Protein AF-A0A6M2CS55-F1 (afdb_monomer_lite)

Secondary structure (DSSP, 8-state):
-PPP-------S--EE-HHHHHHHHHHHHS-S-SHHHHHHHHH-PPP-GGG-EE----SSHHHHHHHHHHHHHHHGGG--PPPSSPPPHHHHHHHH--

Foldseek 3Di:
DDDDDPPPPVPAAAADAPVVLVVLVVCLVDDPPDPSNVCCVVVVDDDPSVSHDHPDDDPDPVVSLLVNQLVQVVCDPSYPDDGPDHDDPVSSVVVVVD

Structure (mmCIF, N/CA/C/O backbone):
data_AF-A0A6M2CS55-F1
#
_entry.id   AF-A0A6M2CS55-F1
#
loop_
_atom_site.group_PDB
_atom_site.id
_atom_site.type_symbol
_atom_site.label_atom_id
_atom_site.label_alt_id
_atom_site.label_comp_id
_atom_site.label_asym_id
_atom_site.label_entity_id
_atom_site.label_seq_id
_atom_site.pdbx_PDB_ins_code
_atom_site.Cartn_x
_atom_site.Cartn_y
_atom_site.Cartn_z
_atom_site.occupancy
_atom_site.B_iso_or_equiv
_atom_site.auth_seq_id
_atom_site.auth_comp_id
_atom_site.auth_asym_id
_atom_site.auth_atom_id
_atom_site.pdbx_PDB_model_num
ATOM 1 N N . LYS A 1 1 ? 17.198 -30.087 -11.898 1.00 34.41 1 LYS A N 1
ATOM 2 C CA . LYS A 1 1 ? 16.378 -29.260 -10.981 1.00 34.41 1 LYS A CA 1
ATOM 3 C C . LYS A 1 1 ? 16.318 -27.860 -11.583 1.00 34.41 1 LYS A C 1
ATOM 5 O O . LYS A 1 1 ? 17.211 -27.074 -11.318 1.00 34.41 1 LYS A O 1
ATOM 10 N N . GLN A 1 2 ? 15.365 -27.603 -12.478 1.00 24.84 2 GLN A N 1
ATOM 11 C CA . GLN A 1 2 ? 15.230 -26.307 -13.149 1.00 24.84 2 GLN A CA 1
ATOM 12 C C . GLN A 1 2 ? 14.062 -25.573 -12.481 1.00 24.84 2 GLN A C 1
ATOM 14 O O . GLN A 1 2 ? 12.950 -26.097 -12.462 1.00 24.84 2 GLN A O 1
ATOM 19 N N . ALA A 1 3 ? 14.349 -24.443 -11.834 1.00 26.23 3 ALA A N 1
ATOM 20 C CA . ALA A 1 3 ? 13.349 -23.574 -11.214 1.00 26.23 3 ALA A CA 1
ATOM 21 C C . ALA A 1 3 ? 12.481 -22.905 -12.301 1.00 26.23 3 ALA A C 1
ATOM 23 O O . ALA A 1 3 ? 12.979 -22.706 -13.412 1.00 26.23 3 ALA A O 1
ATOM 24 N N . PRO A 1 4 ? 11.202 -22.593 -12.025 1.00 31.64 4 PRO A N 1
ATOM 25 C CA . PRO A 1 4 ? 10.267 -22.189 -13.061 1.00 31.64 4 PRO A CA 1
ATOM 26 C C . PRO A 1 4 ? 10.561 -20.772 -13.557 1.00 31.64 4 PRO A C 1
ATOM 28 O O . PRO A 1 4 ? 10.886 -19.862 -12.796 1.00 31.64 4 PRO A O 1
ATOM 31 N N . GLU A 1 5 ? 10.424 -20.623 -14.865 1.00 29.19 5 GLU A N 1
ATOM 32 C CA . GLU A 1 5 ? 10.531 -19.395 -15.635 1.00 29.19 5 GLU A CA 1
ATOM 33 C C . GLU A 1 5 ? 9.359 -18.469 -15.278 1.00 29.19 5 GLU A C 1
ATOM 35 O O . GLU A 1 5 ? 8.217 -18.699 -15.673 1.00 29.19 5 GLU A O 1
ATOM 40 N N . ILE A 1 6 ? 9.612 -17.441 -14.463 1.00 30.17 6 ILE A N 1
ATOM 41 C CA . ILE A 1 6 ? 8.575 -16.477 -14.084 1.00 30.17 6 ILE A CA 1
ATOM 42 C C . ILE A 1 6 ? 8.549 -15.369 -15.136 1.00 30.17 6 ILE A C 1
ATOM 44 O O . ILE A 1 6 ? 9.274 -14.376 -15.054 1.00 30.17 6 ILE A O 1
ATOM 48 N N . THR A 1 7 ? 7.701 -15.540 -16.148 1.00 26.69 7 THR A N 1
ATOM 49 C CA . THR A 1 7 ? 7.364 -14.500 -17.122 1.00 26.69 7 THR A CA 1
ATOM 50 C C . THR A 1 7 ? 6.616 -13.372 -16.400 1.00 26.69 7 THR A C 1
ATOM 52 O O . THR A 1 7 ? 5.390 -13.376 -16.291 1.00 26.69 7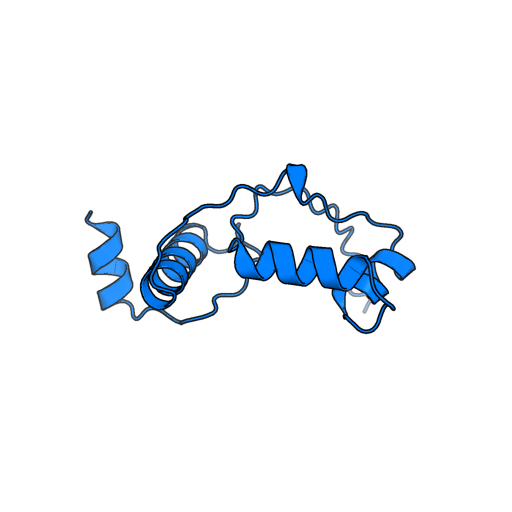 THR A O 1
ATOM 55 N N . HIS A 1 8 ? 7.339 -12.395 -15.848 1.00 30.80 8 HIS A N 1
ATO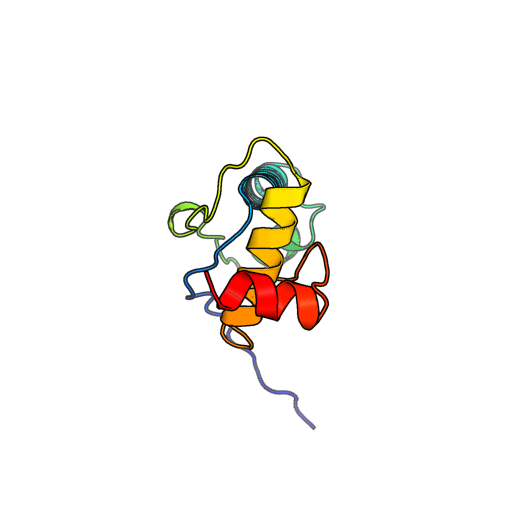M 56 C CA . HIS A 1 8 ? 6.740 -11.256 -15.148 1.00 30.80 8 HIS A CA 1
ATOM 57 C C . HIS A 1 8 ? 6.095 -10.270 -16.135 1.00 30.80 8 HIS A C 1
ATOM 59 O O . HIS A 1 8 ? 6.585 -9.170 -16.374 1.00 30.80 8 HIS A O 1
ATOM 65 N N . THR A 1 9 ? 4.927 -10.628 -16.667 1.00 29.41 9 THR A N 1
ATOM 66 C CA . THR A 1 9 ? 3.969 -9.628 -17.145 1.00 29.41 9 THR A CA 1
ATOM 67 C C . THR A 1 9 ? 3.362 -8.976 -15.908 1.00 29.41 9 THR A C 1
ATOM 69 O O . THR A 1 9 ? 2.449 -9.522 -15.297 1.00 29.41 9 THR A O 1
ATOM 72 N N . GLN A 1 10 ? 3.864 -7.809 -15.505 1.00 40.47 10 GLN A N 1
ATOM 73 C CA . GLN A 1 10 ? 3.329 -7.050 -14.371 1.00 40.47 10 GLN A CA 1
ATOM 74 C C . GLN A 1 10 ? 1.973 -6.384 -14.705 1.00 40.47 10 GLN A C 1
ATOM 76 O O . GLN A 1 10 ? 1.799 -5.179 -14.533 1.00 40.47 10 GLN A O 1
ATOM 81 N N . ARG A 1 11 ? 0.980 -7.168 -15.143 1.00 37.16 11 ARG A N 1
ATOM 82 C CA . ARG A 1 11 ? -0.435 -6.777 -15.136 1.00 37.16 11 ARG A CA 1
ATOM 83 C C . ARG A 1 11 ? -0.986 -6.991 -13.730 1.00 37.16 11 ARG A C 1
ATOM 85 O O . ARG A 1 11 ? -1.091 -8.117 -13.266 1.00 37.16 11 ARG A O 1
ATOM 92 N N . GLY A 1 12 ? -1.330 -5.905 -13.055 1.00 33.62 12 GLY A N 1
ATOM 93 C CA . GLY A 1 12 ? -2.043 -5.953 -11.786 1.00 33.62 12 GLY A CA 1
ATOM 94 C C . GLY A 1 12 ? -2.250 -4.545 -11.264 1.00 33.62 12 GLY A C 1
ATOM 95 O O . GLY A 1 12 ? -1.299 -3.771 -11.205 1.00 33.62 12 GLY A O 1
ATOM 96 N N . HIS A 1 13 ? -3.489 -4.203 -10.920 1.00 42.00 13 HIS A N 1
ATOM 97 C CA . HIS A 1 13 ? -3.862 -2.923 -10.324 1.00 42.00 13 HIS A C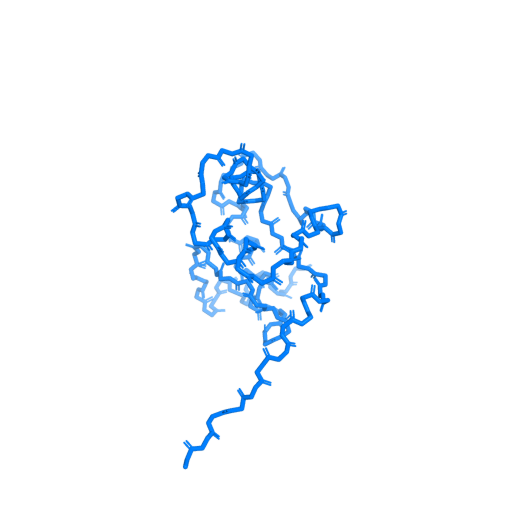A 1
ATOM 98 C C . HIS A 1 13 ? -3.184 -2.767 -8.950 1.00 42.00 13 HIS A C 1
ATOM 100 O O . HIS A 1 13 ? -3.727 -3.147 -7.905 1.00 42.00 13 HIS A O 1
ATOM 106 N N . ARG A 1 14 ? -1.956 -2.242 -8.962 1.00 51.22 14 ARG A N 1
ATOM 107 C CA . ARG A 1 14 ? -1.120 -2.039 -7.779 1.00 51.22 14 ARG A CA 1
ATOM 108 C C . ARG A 1 14 ? -1.492 -0.710 -7.138 1.00 51.22 14 ARG A C 1
ATOM 110 O O . ARG A 1 14 ? -1.390 0.347 -7.751 1.00 51.22 14 ARG A O 1
ATOM 117 N N . GLY A 1 15 ? -1.969 -0.786 -5.902 1.00 46.75 15 GLY A N 1
ATOM 118 C CA . GLY A 1 15 ? -2.039 0.381 -5.041 1.00 46.75 15 GLY A CA 1
ATOM 119 C C . GLY A 1 15 ? -0.643 0.633 -4.500 1.00 46.75 15 GLY A C 1
ATOM 120 O O . GLY A 1 15 ? -0.089 -0.260 -3.865 1.00 46.75 15 GLY A O 1
ATOM 121 N N . VAL A 1 16 ? -0.073 1.794 -4.800 1.00 55.12 16 VAL A N 1
ATOM 122 C CA . VAL A 1 16 ? 1.269 2.186 -4.353 1.00 55.12 16 VAL A CA 1
ATOM 123 C C . VAL A 1 16 ? 1.162 3.589 -3.747 1.00 55.12 16 VAL A C 1
ATOM 125 O O . VAL A 1 16 ? 0.395 4.411 -4.268 1.00 55.12 16 VAL A O 1
ATOM 128 N N . PRO A 1 17 ? 1.876 3.901 -2.651 1.00 56.84 17 PRO A N 1
ATOM 129 C CA . PRO A 1 17 ? 1.925 5.251 -2.116 1.00 56.84 17 PRO A CA 1
ATOM 130 C C . PRO A 1 17 ? 2.420 6.239 -3.168 1.00 56.84 17 PRO A C 1
ATOM 132 O O . PRO A 1 17 ? 3.311 5.945 -3.970 1.00 56.84 17 PRO A O 1
ATOM 135 N N . VAL A 1 18 ? 1.871 7.453 -3.134 1.00 57.44 18 VAL A N 1
ATOM 136 C CA . VAL A 1 18 ? 2.273 8.527 -4.053 1.00 57.44 18 VAL A CA 1
ATOM 137 C C . VAL A 1 18 ? 3.768 8.845 -3.947 1.00 57.44 18 VAL A C 1
ATOM 139 O O . VAL A 1 18 ? 4.406 9.112 -4.962 1.00 57.44 18 VAL A O 1
ATOM 142 N N . ASN A 1 19 ? 4.339 8.762 -2.739 1.00 57.03 19 ASN A N 1
ATOM 143 C CA . ASN A 1 19 ? 5.759 9.023 -2.509 1.00 57.03 19 ASN A CA 1
ATOM 144 C C . ASN A 1 19 ? 6.635 7.947 -3.157 1.00 57.03 19 ASN A C 1
ATOM 146 O O . ASN A 1 19 ? 7.494 8.300 -3.955 1.00 57.03 19 ASN A O 1
ATOM 150 N N . ILE A 1 20 ? 6.325 6.668 -2.928 1.00 65.94 20 ILE A N 1
ATOM 151 C CA . ILE A 1 20 ? 7.054 5.529 -3.506 1.00 65.94 20 ILE A CA 1
ATOM 152 C C . ILE A 1 20 ? 6.972 5.547 -5.040 1.00 65.94 20 ILE A C 1
ATOM 154 O O . ILE A 1 20 ? 7.970 5.373 -5.732 1.00 65.94 20 ILE A O 1
ATOM 158 N N . THR A 1 21 ? 5.795 5.848 -5.595 1.00 68.88 21 THR A N 1
ATOM 159 C CA . THR A 1 21 ? 5.608 5.974 -7.052 1.00 68.88 21 THR A CA 1
ATOM 160 C C . THR A 1 21 ? 6.486 7.086 -7.633 1.00 68.88 21 THR A C 1
ATOM 162 O O . THR A 1 21 ? 7.134 6.895 -8.659 1.00 68.88 21 THR A O 1
ATOM 165 N N . ARG A 1 22 ? 6.551 8.240 -6.957 1.00 69.62 22 ARG A N 1
ATOM 166 C CA . ARG A 1 22 ? 7.376 9.381 -7.374 1.00 69.62 22 ARG A CA 1
ATOM 167 C C . ARG A 1 22 ? 8.872 9.104 -7.222 1.00 69.62 22 ARG A C 1
ATOM 169 O O . ARG A 1 22 ? 9.651 9.531 -8.070 1.00 69.62 22 ARG A O 1
ATOM 176 N N . GLU A 1 23 ? 9.278 8.409 -6.164 1.00 71.81 23 GLU A N 1
ATOM 177 C CA . GLU A 1 23 ? 10.665 7.987 -5.942 1.00 71.81 23 GLU A CA 1
ATOM 178 C C . GLU A 1 23 ? 11.125 7.013 -7.028 1.00 71.81 23 GLU A C 1
ATOM 180 O O . GLU A 1 23 ? 12.201 7.192 -7.601 1.00 71.81 23 GLU A O 1
ATOM 185 N N . HIS A 1 24 ? 10.290 6.033 -7.378 1.00 74.88 24 HIS A N 1
ATOM 186 C CA . HIS A 1 24 ? 10.559 5.109 -8.475 1.00 74.88 24 HIS A CA 1
ATOM 187 C C . HIS A 1 24 ? 10.619 5.811 -9.835 1.00 74.88 24 HIS A C 1
ATOM 189 O O . HIS A 1 24 ? 11.585 5.608 -10.565 1.00 74.88 24 HIS A O 1
ATOM 195 N N . ASP A 1 25 ? 9.648 6.671 -10.155 1.00 77.00 25 ASP A N 1
ATOM 196 C CA . ASP A 1 25 ? 9.635 7.456 -11.398 1.00 77.00 25 ASP A CA 1
ATOM 197 C C . ASP A 1 25 ? 10.880 8.354 -11.517 1.00 77.00 25 ASP A C 1
ATOM 199 O O . ASP A 1 25 ? 11.529 8.407 -12.560 1.00 77.00 25 ASP A O 1
ATOM 203 N N . SER A 1 26 ? 11.285 8.998 -10.421 1.00 76.75 26 SER A N 1
ATOM 204 C CA . SER A 1 26 ? 12.500 9.825 -10.392 1.00 76.75 26 SER A CA 1
ATOM 205 C C . SER A 1 26 ? 13.771 8.987 -10.566 1.00 76.75 26 SER A C 1
ATOM 207 O O . SER A 1 26 ? 14.678 9.379 -11.298 1.00 76.75 26 SER A O 1
ATOM 209 N N . SER A 1 27 ? 13.821 7.805 -9.946 1.00 74.81 27 SER A N 1
ATOM 210 C CA . SER A 1 27 ? 14.957 6.877 -10.034 1.00 74.81 27 SER A CA 1
ATOM 211 C C . SER A 1 27 ? 15.161 6.286 -11.432 1.00 74.81 27 SER A C 1
ATOM 213 O O . SER A 1 27 ? 16.247 5.792 -11.726 1.00 74.81 27 SER A O 1
ATOM 215 N N . LEU A 1 28 ? 14.133 6.312 -12.283 1.00 74.62 28 LEU A N 1
ATOM 216 C CA . LEU A 1 28 ? 14.193 5.844 -13.672 1.00 74.62 28 LEU A CA 1
ATOM 217 C C . LEU A 1 28 ? 14.666 6.921 -14.649 1.00 74.62 28 LEU A C 1
ATOM 219 O O . LEU A 1 28 ? 15.178 6.592 -15.713 1.00 74.62 28 LEU A O 1
ATOM 223 N N . LYS A 1 29 ? 14.500 8.199 -14.294 1.00 77.69 29 LYS A N 1
ATOM 224 C CA . LYS A 1 29 ? 14.939 9.343 -15.109 1.00 77.69 29 LYS A CA 1
ATOM 225 C C . LYS A 1 29 ? 16.418 9.684 -14.900 1.00 77.69 29 LYS A C 1
ATOM 227 O O . LYS A 1 29 ? 17.010 10.361 -15.734 1.00 77.69 29 LYS A O 1
ATOM 232 N N . GLY A 1 30 ? 16.995 9.249 -13.779 1.00 71.12 30 GLY A N 1
ATOM 233 C CA . GLY A 1 30 ? 18.412 9.410 -13.456 1.00 71.12 30 GLY A CA 1
ATOM 234 C C . GLY A 1 30 ? 19.289 8.258 -13.955 1.00 71.12 30 GLY A C 1
ATOM 235 O O . GLY A 1 30 ? 18.835 7.337 -14.630 1.00 71.12 30 GLY A O 1
ATOM 236 N N . ALA A 1 31 ? 20.572 8.288 -13.590 1.00 66.38 31 ALA A N 1
ATOM 237 C CA . ALA A 1 31 ? 21.471 7.162 -13.829 1.00 66.38 31 ALA A CA 1
ATOM 238 C C . ALA A 1 31 ? 20.963 5.896 -13.098 1.00 66.38 31 ALA A C 1
ATOM 240 O O . ALA A 1 31 ? 20.486 5.999 -11.962 1.00 66.38 31 ALA A O 1
ATOM 241 N N . PRO A 1 32 ? 21.042 4.703 -13.722 1.00 63.09 32 PRO A N 1
ATOM 242 C CA . PRO A 1 32 ? 20.361 3.502 -13.246 1.00 63.09 32 PRO A CA 1
ATOM 243 C C . PRO A 1 32 ? 21.118 2.857 -12.078 1.00 63.09 32 PRO A C 1
ATOM 245 O O . PRO A 1 32 ? 21.744 1.812 -12.221 1.00 63.09 32 PRO A O 1
ATOM 248 N N . TYR A 1 33 ? 21.064 3.492 -10.911 1.00 71.44 33 TYR A N 1
ATOM 249 C CA . TYR A 1 33 ? 21.603 2.947 -9.663 1.00 71.44 33 TYR A CA 1
ATOM 250 C C . TYR A 1 33 ? 20.540 2.216 -8.837 1.00 71.44 33 TYR A C 1
ATOM 252 O O . TYR A 1 33 ? 20.872 1.476 -7.915 1.00 71.44 33 TYR A O 1
ATOM 260 N N . SER A 1 34 ? 19.255 2.405 -9.154 1.00 76.06 34 SER A N 1
ATOM 261 C CA . SER A 1 34 ? 18.177 1.679 -8.484 1.00 76.06 34 SER A CA 1
ATOM 262 C C . SER A 1 34 ? 17.992 0.287 -9.086 1.00 76.06 34 SER A C 1
ATOM 264 O O . SER A 1 34 ? 18.103 0.096 -10.299 1.00 76.06 34 SER A O 1
ATOM 266 N N . HIS A 1 35 ? 17.641 -0.684 -8.240 1.00 77.00 35 HIS A N 1
ATOM 267 C CA . HIS A 1 35 ? 17.329 -2.046 -8.676 1.00 77.00 35 HIS A CA 1
ATOM 268 C C . HIS A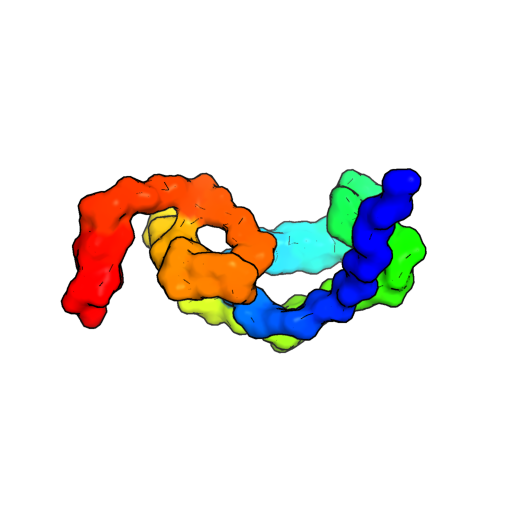 1 35 ? 16.216 -2.057 -9.736 1.00 77.00 35 HIS A C 1
ATOM 270 O O . HIS A 1 35 ? 16.313 -2.768 -10.729 1.00 77.00 35 HIS A O 1
ATOM 276 N N . LEU A 1 36 ? 15.191 -1.209 -9.579 1.00 73.88 36 LEU A N 1
ATOM 277 C CA . LEU A 1 36 ? 14.120 -1.075 -10.567 1.00 73.88 36 LEU A CA 1
ATOM 278 C C . LEU A 1 36 ? 14.651 -0.591 -11.924 1.00 73.88 36 LEU A C 1
ATOM 280 O O . LEU A 1 36 ? 14.343 -1.203 -12.940 1.00 73.88 36 LEU A O 1
ATOM 284 N N . ALA A 1 37 ? 15.477 0.460 -11.950 1.00 74.88 37 ALA A N 1
ATOM 285 C CA . ALA A 1 37 ? 16.030 0.988 -13.198 1.00 74.88 37 ALA A CA 1
ATOM 286 C C . ALA A 1 37 ? 16.955 -0.013 -13.903 1.00 74.88 37 ALA A C 1
ATOM 288 O O . ALA A 1 37 ? 16.886 -0.162 -15.122 1.00 74.88 37 ALA A O 1
ATOM 289 N N . MET A 1 38 ? 17.776 -0.740 -13.142 1.00 79.25 38 MET A N 1
ATOM 290 C CA . MET A 1 38 ? 18.647 -1.786 -13.678 1.00 79.25 38 MET A CA 1
ATOM 291 C C . MET A 1 38 ? 17.833 -2.939 -14.279 1.00 79.25 38 MET A C 1
ATOM 293 O O . MET A 1 38 ? 18.059 -3.320 -15.425 1.00 79.25 38 MET A O 1
ATOM 297 N N . ARG A 1 39 ? 16.814 -3.423 -13.560 1.00 79.12 39 ARG A N 1
ATOM 298 C CA . ARG A 1 39 ? 15.924 -4.490 -14.038 1.00 79.12 39 ARG A CA 1
ATOM 299 C C . ARG A 1 39 ? 15.096 -4.066 -15.248 1.00 79.12 39 ARG A C 1
ATOM 301 O O . ARG A 1 39 ? 14.973 -4.850 -16.180 1.00 79.12 39 ARG A O 1
ATOM 308 N N . CYS A 1 40 ? 14.569 -2.843 -15.277 1.00 76.75 40 CYS A N 1
ATOM 309 C CA . CYS A 1 40 ? 13.855 -2.314 -16.444 1.00 76.75 40 CYS A CA 1
ATOM 310 C C . CYS A 1 40 ? 14.763 -2.213 -17.677 1.00 76.75 40 CYS A C 1
ATOM 312 O O . CYS A 1 40 ? 14.325 -2.527 -18.781 1.00 76.75 40 CYS A O 1
ATOM 314 N N . LYS A 1 41 ? 16.042 -1.852 -17.496 1.00 76.88 41 LYS A N 1
ATOM 315 C CA . LYS A 1 41 ? 17.039 -1.836 -18.575 1.00 76.88 41 LYS A CA 1
ATOM 316 C C . LYS A 1 41 ? 17.367 -3.242 -19.090 1.00 76.88 41 LYS A C 1
ATOM 318 O O . LYS A 1 41 ? 17.463 -3.432 -20.296 1.00 76.88 41 LYS A O 1
ATOM 323 N N . GLU A 1 42 ? 17.529 -4.214 -18.194 1.00 82.69 42 GLU A N 1
ATOM 324 C CA . GLU A 1 42 ? 17.824 -5.612 -18.547 1.00 82.69 42 GLU A CA 1
ATOM 325 C C . GLU A 1 42 ? 16.636 -6.328 -19.198 1.00 82.69 42 GLU A C 1
ATOM 327 O O . GLU A 1 42 ? 16.800 -7.048 -20.177 1.00 82.69 42 GLU A O 1
ATOM 332 N N . CYS A 1 43 ? 15.437 -6.149 -18.646 1.00 81.12 43 CYS A N 1
ATOM 333 C CA . CYS A 1 43 ? 14.222 -6.827 -19.096 1.00 81.12 43 CYS A CA 1
ATOM 334 C C . CYS A 1 43 ? 13.466 -6.082 -20.196 1.00 81.12 43 CYS A C 1
ATOM 336 O O . CYS A 1 43 ? 12.403 -6.562 -20.583 1.00 81.12 43 CYS A O 1
ATOM 338 N N . THR A 1 44 ? 13.951 -4.903 -20.608 1.00 75.31 44 THR A N 1
ATOM 339 C CA . THR A 1 44 ? 13.288 -3.973 -21.545 1.00 75.31 44 THR A CA 1
ATOM 340 C C . THR A 1 44 ? 11.830 -3.661 -21.191 1.00 75.31 44 THR A C 1
ATOM 342 O O . THR A 1 44 ? 11.031 -3.270 -22.041 1.00 75.31 44 THR A O 1
ATOM 345 N N . CYS A 1 45 ? 11.465 -3.825 -19.917 1.00 76.62 45 CYS A N 1
ATOM 346 C CA . CYS A 1 45 ? 10.112 -3.621 -19.435 1.00 76.62 45 CYS A CA 1
ATOM 347 C C . CYS A 1 45 ? 9.920 -2.184 -18.944 1.00 76.62 45 CYS A C 1
ATOM 349 O O . CYS A 1 45 ? 10.740 -1.644 -18.199 1.00 76.62 45 CYS A O 1
ATOM 351 N N . GLU A 1 46 ? 8.797 -1.579 -19.326 1.00 74.62 46 GLU A N 1
ATOM 352 C CA . GLU A 1 46 ? 8.437 -0.233 -18.893 1.00 74.62 46 GLU A CA 1
ATOM 353 C C . GLU A 1 46 ? 7.492 -0.276 -17.681 1.00 74.62 46 GLU A C 1
ATOM 355 O O . GLU A 1 46 ? 6.437 -0.926 -17.722 1.00 74.62 46 GLU A O 1
ATOM 360 N N . PRO A 1 47 ? 7.832 0.416 -16.583 1.00 74.06 47 PRO A N 1
ATOM 361 C CA . PRO A 1 47 ? 6.949 0.530 -15.437 1.00 74.06 47 PRO A CA 1
ATOM 362 C C . PRO A 1 47 ? 5.753 1.430 -15.778 1.00 74.06 47 PRO A C 1
ATOM 364 O O . PRO A 1 47 ? 5.891 2.611 -16.086 1.00 74.06 47 PRO A O 1
ATOM 367 N N . LYS A 1 48 ? 4.544 0.868 -15.691 1.00 76.00 48 LYS A N 1
ATOM 368 C CA . LYS A 1 48 ? 3.289 1.570 -15.998 1.00 76.00 48 LYS A CA 1
ATOM 369 C C . LYS A 1 48 ? 2.774 2.383 -14.810 1.00 76.00 48 LYS A C 1
ATOM 371 O O . LYS A 1 48 ? 1.828 1.987 -14.127 1.00 76.00 48 LYS A O 1
ATOM 376 N N . PHE A 1 49 ? 3.384 3.539 -14.563 1.00 68.75 49 PHE A N 1
ATOM 377 C CA . PHE A 1 49 ? 2.926 4.450 -13.507 1.00 68.75 49 PHE A CA 1
ATOM 378 C C . PHE A 1 49 ? 1.554 5.071 -13.799 1.00 68.75 49 PHE A C 1
ATOM 380 O O . PHE A 1 49 ? 0.795 5.323 -12.869 1.00 68.75 49 PHE A O 1
ATOM 387 N N . SER A 1 50 ? 1.197 5.254 -15.074 1.00 67.44 50 SER A N 1
ATOM 388 C CA . SER A 1 50 ? -0.122 5.751 -15.497 1.00 67.44 50 SER A CA 1
ATOM 389 C C . SER A 1 50 ? -1.281 4.840 -15.076 1.00 67.44 50 SER A C 1
ATOM 391 O O . SER A 1 50 ? -2.365 5.332 -14.781 1.00 67.44 50 SER A O 1
ATOM 393 N N . ASP A 1 51 ? -1.033 3.530 -14.985 1.00 66.62 51 ASP A N 1
ATOM 394 C CA . ASP A 1 51 ? -2.014 2.529 -14.539 1.00 66.62 51 ASP A CA 1
ATOM 395 C C . ASP A 1 51 ? -1.986 2.328 -13.012 1.00 66.62 51 ASP A C 1
ATOM 397 O O . ASP A 1 51 ? -2.690 1.475 -12.462 1.00 66.62 51 ASP A O 1
ATOM 401 N N . THR A 1 52 ? -1.156 3.095 -12.297 1.00 67.44 52 THR A N 1
ATOM 402 C CA . THR A 1 52 ? -1.052 3.026 -10.839 1.00 67.44 52 THR A CA 1
ATOM 403 C C . THR A 1 52 ? -2.090 3.944 -10.209 1.00 67.44 52 THR A C 1
ATOM 405 O O . THR 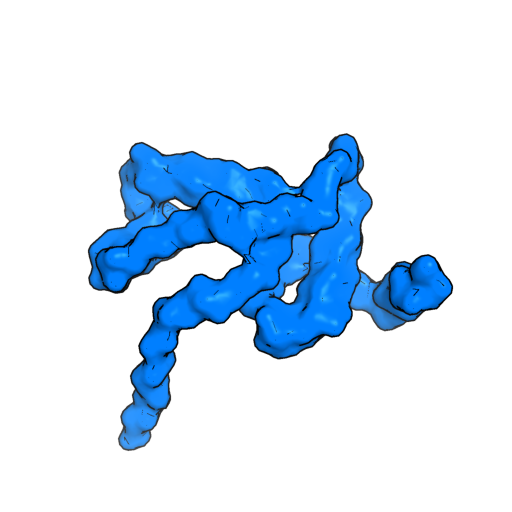A 1 52 ? -2.066 5.164 -10.370 1.00 67.44 52 THR A O 1
ATOM 408 N N . ARG A 1 53 ? -3.008 3.362 -9.434 1.00 69.69 53 ARG A N 1
ATOM 409 C CA . ARG A 1 53 ? -3.993 4.140 -8.682 1.00 69.69 53 ARG A CA 1
ATOM 410 C C . ARG A 1 53 ? -3.398 4.546 -7.340 1.00 69.69 53 ARG A C 1
ATOM 412 O O . ARG A 1 53 ? -3.142 3.689 -6.494 1.00 69.69 53 ARG A O 1
ATOM 419 N N . ILE A 1 54 ? -3.246 5.851 -7.120 1.00 68.69 54 ILE A N 1
ATOM 420 C CA . ILE A 1 54 ? -2.939 6.389 -5.791 1.00 68.69 54 ILE A CA 1
ATOM 421 C C . ILE A 1 54 ? -4.131 6.071 -4.891 1.00 68.69 54 ILE A C 1
ATOM 423 O O . ILE A 1 54 ? -5.242 6.535 -5.140 1.00 68.69 54 ILE A O 1
ATOM 427 N N . VAL A 1 55 ? -3.906 5.241 -3.876 1.00 66.31 55 VAL A N 1
ATOM 428 C CA . VAL A 1 55 ? -4.998 4.756 -3.021 1.00 66.31 55 VAL A CA 1
ATOM 429 C C . VAL A 1 55 ? -5.311 5.713 -1.877 1.00 66.31 55 VAL A C 1
ATOM 431 O O . VAL A 1 55 ? -6.406 5.651 -1.334 1.00 66.31 55 VAL A O 1
ATOM 434 N N . ASP A 1 56 ? -4.381 6.608 -1.536 1.00 63.34 56 ASP A N 1
ATOM 435 C CA . ASP A 1 56 ? -4.625 7.653 -0.548 1.00 63.34 56 ASP A CA 1
ATOM 436 C C . ASP A 1 56 ? -3.707 8.867 -0.676 1.00 63.34 56 ASP A C 1
ATOM 438 O O . ASP A 1 56 ? -2.573 8.764 -1.152 1.00 63.34 56 ASP A O 1
ATOM 442 N N . ARG A 1 57 ? -4.193 10.014 -0.192 1.00 67.81 57 ARG A N 1
ATOM 443 C CA . ARG A 1 57 ? -3.426 11.262 -0.055 1.00 67.81 57 ARG A CA 1
ATOM 444 C C . ARG A 1 57 ? -3.676 11.881 1.318 1.00 67.81 57 ARG A C 1
ATOM 446 O O . ARG A 1 57 ? -4.242 12.968 1.432 1.00 67.81 57 ARG A O 1
ATOM 453 N N . HIS A 1 58 ? -3.225 11.213 2.376 1.00 76.19 58 HIS A N 1
ATOM 454 C CA . HIS A 1 58 ? -3.232 11.812 3.707 1.00 76.19 58 HIS A CA 1
ATOM 455 C C . HIS A 1 58 ? -2.016 12.721 3.916 1.00 76.19 58 HIS A C 1
ATOM 457 O O . HIS A 1 58 ? -0.891 12.381 3.556 1.00 76.19 58 HIS A O 1
ATOM 463 N N . LYS A 1 59 ? -2.234 13.875 4.564 1.00 76.19 59 LYS A N 1
ATOM 464 C CA . LYS A 1 59 ? -1.154 14.804 4.956 1.00 76.19 59 LYS A CA 1
ATOM 465 C C . LYS A 1 59 ? -0.174 14.174 5.953 1.00 76.19 59 LYS A C 1
ATOM 467 O O . LYS A 1 59 ? 0.984 14.572 6.012 1.00 76.19 59 LYS A O 1
ATOM 472 N N . LYS A 1 60 ? -0.649 13.217 6.757 1.00 81.94 60 LYS A N 1
ATOM 473 C CA . LYS A 1 60 ? 0.151 12.504 7.755 1.00 81.94 60 LYS A CA 1
ATOM 474 C C . LYS A 1 60 ? 0.666 11.198 7.163 1.00 81.94 60 LYS A C 1
ATOM 476 O O . LYS A 1 60 ? -0.125 10.353 6.753 1.00 81.94 60 LYS A O 1
ATOM 481 N N . ARG A 1 61 ? 1.990 11.037 7.179 1.00 80.81 61 ARG A N 1
ATOM 482 C CA . ARG A 1 61 ? 2.691 9.846 6.685 1.00 80.81 61 ARG A CA 1
ATOM 483 C C . ARG A 1 61 ? 2.189 8.559 7.345 1.00 80.81 61 ARG A C 1
ATOM 485 O O . ARG A 1 61 ? 1.851 7.624 6.634 1.00 80.81 61 ARG A O 1
ATOM 492 N N . THR A 1 62 ? 2.054 8.570 8.669 1.00 84.00 62 THR A N 1
ATOM 493 C CA . THR A 1 62 ? 1.596 7.416 9.454 1.00 84.00 62 THR A CA 1
ATOM 494 C C . THR A 1 62 ? 0.234 6.903 9.002 1.00 84.00 62 THR A C 1
ATOM 496 O O . THR A 1 62 ? 0.065 5.707 8.831 1.00 84.00 62 THR A O 1
ATOM 499 N N . VAL A 1 63 ? -0.718 7.795 8.714 1.00 85.12 63 VAL A N 1
ATOM 500 C CA . VAL A 1 63 ? -2.050 7.393 8.230 1.00 85.12 63 VAL A CA 1
ATOM 501 C C . VAL A 1 63 ? -1.947 6.709 6.866 1.00 85.12 63 VAL A C 1
ATOM 503 O O . VAL A 1 63 ? -2.560 5.670 6.651 1.00 85.12 63 VAL A O 1
ATOM 506 N N . THR A 1 64 ? -1.138 7.252 5.953 1.00 81.94 64 THR A N 1
ATOM 507 C CA . THR A 1 64 ? -0.912 6.635 4.638 1.00 81.94 64 THR A CA 1
ATOM 508 C C . THR A 1 64 ? -0.285 5.247 4.766 1.00 81.94 64 THR A C 1
ATOM 510 O O . THR A 1 64 ? -0.765 4.320 4.122 1.00 81.94 64 THR A O 1
ATOM 513 N N . GLU A 1 65 ? 0.745 5.092 5.601 1.00 83.81 65 GLU A N 1
ATOM 514 C CA . GLU A 1 65 ? 1.431 3.810 5.818 1.00 83.81 65 GLU A CA 1
ATOM 515 C C . GLU A 1 65 ? 0.499 2.773 6.465 1.00 83.81 65 GLU A C 1
ATOM 517 O O . GLU A 1 65 ? 0.433 1.635 6.006 1.00 83.81 65 GLU A O 1
ATOM 522 N N . THR A 1 66 ? -0.294 3.169 7.466 1.00 88.06 66 THR A N 1
ATOM 523 C CA . THR A 1 66 ? -1.306 2.305 8.095 1.00 88.06 66 THR A CA 1
ATOM 524 C C . THR A 1 66 ? -2.368 1.857 7.087 1.00 88.06 66 THR A C 1
ATOM 526 O O . THR A 1 66 ? -2.667 0.667 6.989 1.00 88.06 66 THR A O 1
ATOM 529 N N . MET A 1 67 ? -2.914 2.783 6.291 1.00 86.12 67 MET A N 1
ATOM 530 C CA . MET A 1 67 ? -3.930 2.458 5.283 1.00 86.12 67 MET A CA 1
ATOM 531 C C . MET A 1 67 ? -3.363 1.624 4.129 1.00 86.12 67 MET A C 1
ATOM 533 O O . MET A 1 67 ? -4.071 0.800 3.552 1.00 86.12 67 MET A O 1
ATOM 537 N N . GLU A 1 68 ? -2.095 1.815 3.767 1.00 82.81 68 GLU A N 1
ATOM 538 C CA . GLU A 1 68 ? -1.385 0.950 2.825 1.00 82.81 68 GLU A CA 1
ATOM 539 C C . GLU A 1 68 ? -1.273 -0.470 3.378 1.00 82.81 68 GLU A C 1
ATOM 541 O O . GLU A 1 68 ? -1.708 -1.413 2.716 1.00 82.81 68 GLU A O 1
ATOM 546 N N . ALA A 1 69 ? -0.750 -0.616 4.596 1.00 87.44 69 ALA A N 1
ATOM 547 C CA . ALA A 1 69 ? -0.564 -1.911 5.232 1.00 87.44 69 ALA A CA 1
ATOM 548 C C . ALA A 1 69 ? -1.885 -2.681 5.352 1.00 87.44 69 ALA A C 1
ATOM 550 O O . ALA A 1 69 ? -1.943 -3.863 5.011 1.00 87.44 69 ALA A O 1
ATOM 551 N N . TYR A 1 70 ? -2.969 -1.991 5.720 1.00 89.75 70 TYR A N 1
ATOM 552 C CA . TYR A 1 70 ? -4.318 -2.554 5.737 1.00 89.75 70 TYR A CA 1
ATOM 553 C C . TYR A 1 70 ? -4.739 -3.076 4.360 1.00 89.75 70 TYR A C 1
ATOM 555 O O . TYR A 1 70 ? -5.165 -4.221 4.228 1.00 89.75 70 TYR A O 1
ATOM 563 N N . ARG A 1 71 ? -4.591 -2.268 3.306 1.00 86.00 71 ARG A N 1
ATOM 564 C CA . ARG A 1 71 ? -5.038 -2.641 1.955 1.00 86.00 71 ARG A CA 1
ATOM 565 C C . ARG A 1 71 ? -4.197 -3.749 1.332 1.00 86.00 71 ARG A C 1
ATOM 567 O O . ARG A 1 71 ? -4.759 -4.583 0.624 1.00 86.00 71 ARG A O 1
ATOM 574 N N . ILE A 1 72 ? -2.885 -3.757 1.569 1.00 84.81 72 ILE A N 1
ATOM 575 C CA . ILE A 1 72 ? -1.995 -4.839 1.133 1.00 84.81 72 ILE A CA 1
ATOM 576 C C . ILE A 1 72 ? -2.407 -6.130 1.841 1.00 84.81 72 ILE A C 1
ATOM 578 O O . ILE A 1 72 ? -2.692 -7.122 1.173 1.00 84.81 72 ILE A O 1
ATOM 582 N N . ARG A 1 73 ? -2.562 -6.090 3.171 1.00 89.25 73 ARG A N 1
ATOM 583 C CA . ARG A 1 73 ? -2.995 -7.245 3.967 1.00 89.25 73 ARG A CA 1
ATOM 584 C C . ARG A 1 73 ? -4.382 -7.755 3.554 1.00 89.25 73 ARG A C 1
ATOM 586 O O . ARG A 1 73 ? -4.552 -8.958 3.401 1.00 89.25 73 ARG A O 1
ATOM 593 N N . LYS A 1 74 ? -5.343 -6.865 3.277 1.00 88.94 74 LYS A N 1
ATOM 594 C CA . LYS A 1 74 ? -6.698 -7.214 2.801 1.00 88.94 74 LYS A CA 1
ATOM 595 C C . LYS A 1 74 ? -6.711 -7.845 1.406 1.00 88.94 74 LYS A C 1
ATOM 597 O O . LYS A 1 74 ? -7.571 -8.668 1.114 1.00 88.94 74 LYS A O 1
ATOM 602 N N . LYS A 1 75 ? -5.775 -7.461 0.533 1.00 86.12 75 LYS A N 1
ATOM 603 C CA . LYS A 1 75 ? -5.607 -8.067 -0.798 1.00 86.12 75 LYS A CA 1
ATOM 604 C C . LYS A 1 75 ? -4.834 -9.393 -0.763 1.00 86.12 75 LYS A C 1
ATOM 606 O O . LYS A 1 75 ? -4.939 -10.156 -1.725 1.00 86.12 75 LYS A O 1
ATOM 611 N N . GLY A 1 76 ? -4.072 -9.658 0.300 1.00 86.19 76 GLY A N 1
ATOM 612 C CA . GLY A 1 76 ? -3.272 -10.873 0.455 1.00 86.19 76 GLY A CA 1
ATOM 613 C C . GLY A 1 76 ? -2.328 -11.099 -0.728 1.00 86.19 76 GLY A C 1
ATOM 614 O O . GLY A 1 76 ? -1.754 -10.150 -1.262 1.00 86.19 76 GLY A O 1
ATOM 615 N N . ASP A 1 77 ? -2.246 -12.345 -1.194 1.00 82.56 77 ASP A N 1
ATOM 616 C CA . ASP A 1 77 ? -1.327 -12.775 -2.261 1.00 82.56 77 ASP A CA 1
ATOM 617 C C . ASP A 1 77 ? -1.592 -12.118 -3.626 1.00 82.56 77 ASP A C 1
ATOM 619 O O . ASP A 1 77 ? -0.735 -12.121 -4.509 1.00 82.56 77 ASP A O 1
ATOM 623 N N . SER A 1 78 ? -2.764 -11.501 -3.815 1.00 77.50 78 SER A N 1
ATOM 624 C CA . SER A 1 78 ? -3.038 -10.704 -5.019 1.00 77.50 78 SER A CA 1
ATOM 625 C C . SER A 1 78 ? -2.266 -9.377 -5.044 1.00 77.50 78 SER A C 1
ATOM 627 O O . SER A 1 78 ? -2.235 -8.684 -6.068 1.00 77.50 78 SER A O 1
ATOM 629 N N . CYS A 1 79 ? -1.635 -9.001 -3.926 1.00 75.56 79 CYS A N 1
ATOM 630 C CA . CYS A 1 79 ? -0.815 -7.813 -3.800 1.00 75.56 79 CYS A CA 1
ATOM 631 C C . CYS A 1 79 ? 0.668 -8.176 -3.690 1.00 75.56 79 CYS A C 1
ATOM 633 O O . CYS A 1 79 ? 1.129 -8.692 -2.683 1.00 75.56 79 CYS A O 1
ATOM 635 N N . VAL A 1 80 ? 1.435 -7.818 -4.719 1.00 75.88 80 VAL A N 1
ATOM 636 C CA . VAL A 1 80 ? 2.903 -7.961 -4.732 1.00 75.88 80 VAL A CA 1
ATOM 637 C C . VAL A 1 80 ? 3.630 -6.810 -4.024 1.00 75.88 80 VAL A C 1
ATOM 639 O O . VAL A 1 80 ? 4.856 -6.746 -4.055 1.00 75.88 80 VAL A O 1
ATOM 642 N N . SER A 1 81 ? 2.888 -5.851 -3.461 1.00 73.44 81 SER A N 1
ATOM 643 C CA . SER A 1 81 ? 3.466 -4.698 -2.771 1.00 73.44 81 SER A CA 1
ATOM 644 C C . SER A 1 81 ? 3.951 -5.102 -1.380 1.00 73.44 81 SER A C 1
ATOM 646 O O . SER A 1 81 ? 3.285 -5.859 -0.679 1.00 73.44 81 SER A O 1
ATOM 648 N N . GLN A 1 82 ? 5.088 -4.552 -0.964 1.00 78.12 82 GLN A N 1
ATOM 649 C CA . GLN A 1 82 ? 5.612 -4.721 0.387 1.00 78.12 82 GLN A CA 1
ATOM 650 C C . GLN A 1 82 ? 5.079 -3.612 1.298 1.00 78.12 82 GLN A C 1
ATOM 652 O O . GLN A 1 82 ? 5.018 -2.454 0.893 1.00 78.12 82 GLN A O 1
ATOM 657 N N . VAL A 1 83 ? 4.700 -3.963 2.526 1.00 80.25 83 VAL A N 1
ATOM 658 C CA . VAL A 1 83 ? 4.231 -2.988 3.517 1.00 80.25 83 VAL A CA 1
ATOM 659 C C . VAL A 1 83 ? 5.395 -2.204 4.131 1.00 80.25 83 VAL A C 1
ATOM 661 O O . VAL A 1 83 ? 6.434 -2.778 4.452 1.00 80.25 83 VAL A O 1
ATOM 664 N N . SER A 1 84 ? 5.195 -0.901 4.346 1.00 80.12 84 SER A N 1
ATOM 665 C CA . SER A 1 84 ? 6.144 -0.042 5.078 1.00 80.12 84 SER A CA 1
ATOM 666 C C . SER A 1 84 ? 6.033 -0.205 6.601 1.00 80.12 84 SER A C 1
ATOM 668 O O . SER A 1 84 ? 6.993 0.038 7.328 1.00 80.12 84 SER A O 1
ATOM 670 N N . VAL A 1 85 ? 4.857 -0.623 7.084 1.00 85.75 85 VAL A N 1
ATOM 671 C CA . VAL A 1 85 ? 4.553 -0.897 8.495 1.00 85.75 85 VAL A CA 1
ATOM 672 C C . VAL A 1 85 ? 3.743 -2.187 8.603 1.00 85.75 85 VAL A C 1
ATOM 674 O O . VAL A 1 85 ? 2.934 -2.490 7.728 1.00 85.75 85 VAL A O 1
ATOM 677 N N . LEU A 1 86 ? 3.950 -2.956 9.670 1.00 88.56 86 LEU A N 1
ATOM 678 C CA . LEU A 1 86 ? 3.155 -4.152 9.947 1.00 88.56 86 LEU A CA 1
ATOM 679 C C . LEU A 1 86 ? 2.003 -3.781 10.876 1.00 88.56 86 LEU A C 1
ATOM 681 O O . LEU A 1 86 ? 2.235 -3.197 11.930 1.00 88.56 86 LEU A O 1
ATOM 685 N N . LEU A 1 87 ? 0.778 -4.137 10.488 1.00 90.81 87 LEU A N 1
ATOM 686 C CA . LEU A 1 87 ? -0.377 -4.042 11.378 1.00 90.81 87 LEU A CA 1
ATOM 687 C C . LEU A 1 87 ? -0.468 -5.298 12.230 1.00 90.81 87 LEU A C 1
ATOM 689 O O . LEU A 1 87 ? -0.416 -6.413 11.700 1.00 90.81 87 LEU A O 1
ATOM 693 N N . THR A 1 88 ? -0.686 -5.106 13.524 1.00 94.75 88 THR A N 1
ATOM 694 C CA . THR A 1 88 ? -1.137 -6.171 14.418 1.00 94.75 88 THR A CA 1
ATOM 695 C C . THR A 1 88 ? -2.522 -6.673 14.001 1.00 94.75 88 THR A C 1
ATOM 697 O O . THR A 1 88 ? -3.263 -6.007 13.273 1.00 94.75 88 THR A O 1
ATOM 700 N N . ASP A 1 89 ? -2.900 -7.858 14.475 1.00 94.62 89 ASP A N 1
ATOM 701 C CA . ASP A 1 89 ? -4.218 -8.433 14.182 1.00 94.62 89 ASP A CA 1
ATOM 702 C C . ASP A 1 89 ? -5.355 -7.578 14.749 1.00 94.62 89 ASP A C 1
ATOM 704 O O . ASP A 1 89 ? -6.385 -7.419 14.098 1.00 94.62 89 ASP A O 1
ATOM 708 N N . ALA A 1 90 ? -5.142 -6.965 15.917 1.00 94.62 90 ALA A N 1
ATOM 709 C CA . ALA A 1 90 ? -6.103 -6.057 16.534 1.00 94.62 90 ALA A CA 1
ATOM 710 C C . ALA A 1 90 ? -6.288 -4.768 15.716 1.00 94.62 90 ALA A C 1
ATOM 712 O O . ALA A 1 90 ? -7.419 -4.344 15.493 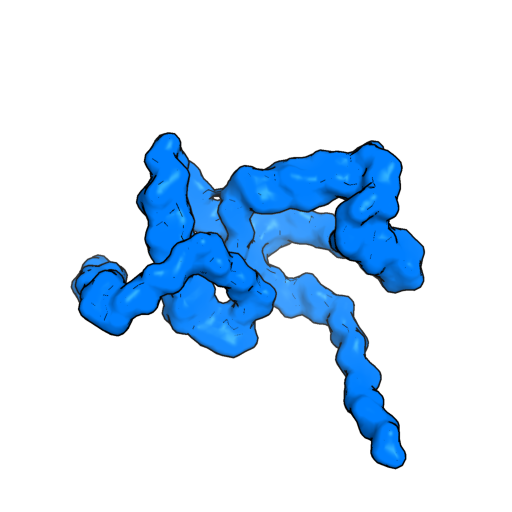1.00 94.62 90 ALA A O 1
ATOM 713 N N . GLU A 1 91 ? -5.199 -4.166 15.227 1.00 93.50 91 GLU A N 1
ATOM 714 C CA . GLU A 1 91 ? -5.267 -2.979 14.361 1.00 93.50 91 GLU A CA 1
ATOM 715 C C . GLU A 1 91 ? -5.930 -3.295 13.021 1.00 93.50 91 GLU A C 1
ATOM 717 O O . GLU A 1 91 ? -6.743 -2.513 12.533 1.00 93.50 91 GLU A O 1
ATOM 722 N N . PHE A 1 92 ? -5.614 -4.450 12.431 1.00 93.88 92 PHE A N 1
ATOM 723 C CA . PHE A 1 92 ? -6.265 -4.889 11.204 1.00 93.88 92 PHE A CA 1
ATOM 724 C C . PHE A 1 92 ? -7.767 -5.099 11.419 1.00 93.88 92 PHE A C 1
ATOM 726 O O . PHE A 1 92 ? -8.564 -4.572 10.648 1.00 93.88 92 PHE A O 1
ATOM 733 N N . ALA A 1 93 ? -8.153 -5.812 12.482 1.00 94.25 93 ALA A N 1
ATOM 734 C CA . ALA A 1 93 ? -9.553 -6.046 12.819 1.00 94.25 93 ALA A CA 1
ATOM 735 C C . ALA A 1 93 ? -10.305 -4.734 13.082 1.00 94.25 93 ALA A C 1
ATOM 737 O O . ALA A 1 93 ? -11.412 -4.562 12.588 1.00 94.25 93 ALA A O 1
ATOM 738 N N . PHE A 1 94 ? -9.696 -3.778 13.789 1.00 93.62 94 PHE A N 1
ATOM 739 C CA . PHE A 1 94 ? -10.288 -2.457 14.015 1.00 93.62 94 PHE A CA 1
ATOM 740 C C . PHE A 1 94 ? -10.609 -1.728 12.702 1.00 93.62 94 PHE A C 1
ATOM 742 O O . PHE A 1 94 ? -11.674 -1.128 12.574 1.00 93.62 94 PHE A O 1
ATOM 749 N N . LEU A 1 95 ? -9.708 -1.801 11.718 1.00 91.25 95 LEU A N 1
ATOM 750 C CA . LEU A 1 95 ? -9.888 -1.168 10.409 1.00 91.25 95 LEU A CA 1
ATOM 751 C C . LEU A 1 95 ? -10.837 -1.936 9.480 1.00 91.25 95 LEU A C 1
ATOM 753 O O . LEU A 1 95 ? -11.358 -1.340 8.544 1.00 91.25 95 LEU A O 1
ATOM 757 N N . ASP A 1 96 ? -11.047 -3.237 9.696 1.00 89.81 96 ASP A N 1
ATOM 758 C CA . ASP A 1 96 ? -11.894 -4.066 8.828 1.00 89.81 96 ASP A CA 1
ATOM 759 C C . ASP A 1 96 ? -13.391 -3.998 9.162 1.00 89.81 96 ASP A C 1
ATOM 761 O O . ASP A 1 96 ? -14.222 -4.387 8.346 1.00 89.81 96 ASP A O 1
ATOM 765 N N . VAL A 1 97 ? -13.731 -3.484 10.346 1.00 76.69 97 VAL A N 1
ATOM 766 C CA . VAL A 1 97 ? -15.114 -3.332 10.828 1.00 76.69 97 VAL A CA 1
ATOM 767 C C . VAL A 1 97 ? -15.722 -1.968 10.438 1.00 76.69 97 VAL A C 1
ATOM 769 O O . VAL A 1 97 ? -16.920 -1.760 10.629 1.00 76.69 97 VAL A O 1
ATOM 772 N N . ALA A 1 98 ? -14.922 -1.049 9.881 1.00 52.91 98 ALA A N 1
ATOM 773 C CA . ALA A 1 98 ? -15.342 0.278 9.407 1.00 52.91 98 ALA A CA 1
ATOM 774 C C . ALA A 1 98 ? -15.756 0.276 7.925 1.00 52.91 98 ALA A C 1
ATOM 776 O O . ALA A 1 98 ? -16.727 0.997 7.598 1.00 52.91 98 ALA A O 1
#

pLDDT: mean 71.12, std 18.32, range [24.84, 94.75]

Radius of gyration: 15.73 Å; chains: 1; bounding box: 37×44×38 Å

Organism: Rhipicephalus microplus (NCBI:txid6941)

Sequence (98 aa):
KQAPEITHTQRGHRGVPVNITREHDSSLKGAPYSHLAMRCKECTCEPKFSDTRIVDRHKKRTVTETMEAYRIRKKGDSCVSQVSVLLTDAEFAFLDVA